Protein AF-A0A9P2W225-F1 (afdb_monomer)

Solvent-accessible surface area (backbone atoms only — not comparable to full-atom values): 4041 Å² total; per-residue (Å²): 113,71,66,57,53,53,54,50,55,51,52,50,52,50,54,57,52,48,52,42,49,72,71,70,42,71,88,51,59,67,67,56,55,51,50,54,50,57,58,58,69,69,50,52,82,85,38,70,65,41,48,48,53,52,49,54,52,55,47,62,64,50,59,64,70,70,71,121

Secondary structure (DSSP, 8-state):
-HHHHHHHHHHHHHHHHHHHHHTT-TTS-HHHHHHHHHHHHTS-TTSHHHHHHHHHHHHHHHHHHH--

Sequence (68 aa):
MIDEIRRKDAREKISLGGLIVKAGLRDADKSFILGCLLYAAKLDHNSKEYKNFQKVGKEAFTDMRVGK

Structure (mmCIF, N/CA/C/O backbone):
data_AF-A0A9P2W225-F1
#
_entry.id   AF-A0A9P2W225-F1
#
loop_
_atom_site.group_PDB
_atom_site.id
_atom_site.type_symbol
_atom_site.label_atom_id
_atom_site.label_alt_id
_atom_site.label_comp_id
_atom_site.label_asym_id
_atom_site.label_entity_id
_atom_site.label_seq_id
_atom_site.pdbx_PDB_ins_code
_atom_site.Cartn_x
_atom_site.Cartn_y
_atom_site.Cartn_z
_atom_site.occupancy
_atom_site.B_iso_or_equiv
_atom_site.auth_seq_id
_atom_site.auth_comp_id
_atom_site.auth_asym_id
_atom_site.auth_atom_id
_atom_site.pdbx_PDB_model_num
ATOM 1 N N . MET A 1 1 ? 29.478 5.141 3.186 1.00 65.75 1 MET A N 1
ATOM 2 C CA . MET A 1 1 ? 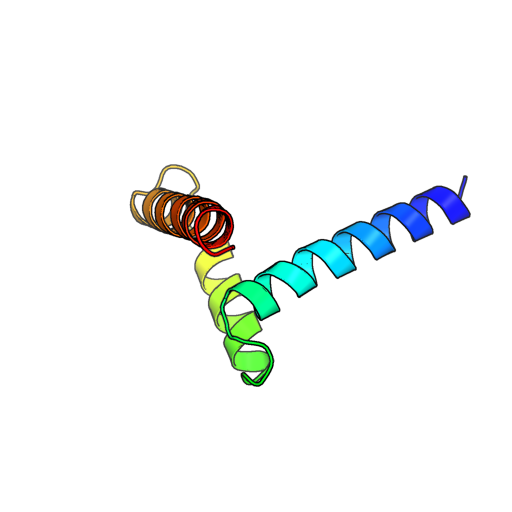28.395 6.109 3.481 1.00 65.75 1 MET A CA 1
ATOM 3 C C . MET A 1 1 ? 27.396 6.223 2.323 1.00 65.75 1 MET A C 1
ATOM 5 O O . MET A 1 1 ? 26.237 5.906 2.533 1.00 65.75 1 MET A O 1
ATOM 9 N N . ILE A 1 2 ? 27.809 6.570 1.094 1.00 81.00 2 ILE A N 1
ATOM 10 C CA . ILE A 1 2 ? 26.891 6.682 -0.067 1.00 81.00 2 ILE A CA 1
ATOM 11 C C . ILE A 1 2 ? 26.286 5.326 -0.483 1.00 81.00 2 ILE A C 1
ATOM 13 O O . ILE A 1 2 ? 25.094 5.235 -0.771 1.00 81.00 2 ILE A O 1
ATOM 17 N N . ASP A 1 3 ? 27.080 4.255 -0.469 1.00 85.12 3 ASP A N 1
ATOM 18 C CA . ASP A 1 3 ? 26.603 2.927 -0.887 1.00 85.12 3 ASP A CA 1
ATOM 19 C C . ASP A 1 3 ? 25.586 2.320 0.084 1.00 85.1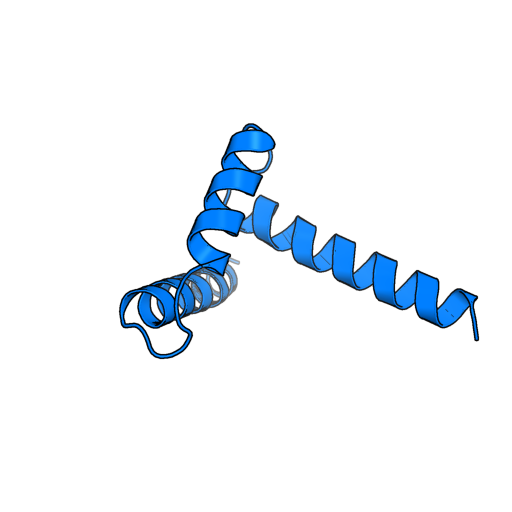2 3 ASP A C 1
ATOM 21 O O . ASP A 1 3 ? 24.688 1.584 -0.322 1.00 85.12 3 ASP A O 1
ATOM 25 N N . GLU A 1 4 ? 25.673 2.677 1.365 1.00 85.88 4 GLU A N 1
ATOM 26 C CA . GLU A 1 4 ? 24.707 2.254 2.378 1.00 85.88 4 GLU A CA 1
ATOM 27 C C . GLU A 1 4 ? 23.340 2.912 2.159 1.00 85.88 4 GLU A C 1
ATOM 29 O O . GLU A 1 4 ? 22.318 2.220 2.198 1.00 85.88 4 GLU A O 1
ATOM 34 N N . ILE A 1 5 ? 23.3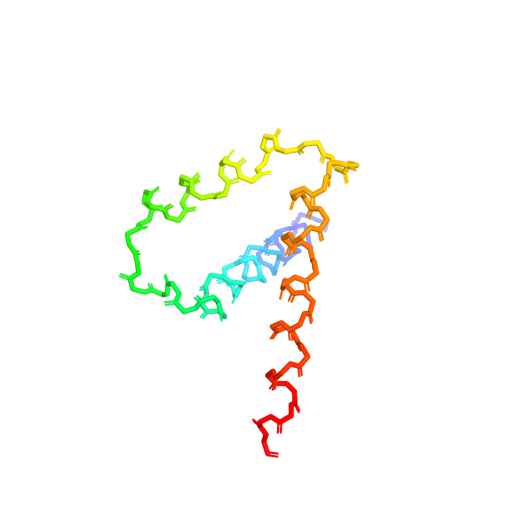32 4.213 1.838 1.00 87.50 5 ILE A N 1
ATOM 35 C CA . ILE A 1 5 ? 22.127 4.969 1.472 1.00 87.50 5 ILE A CA 1
ATOM 36 C C . ILE A 1 5 ? 21.474 4.329 0.242 1.00 87.50 5 ILE A C 1
ATOM 38 O O . ILE A 1 5 ? 20.315 3.925 0.300 1.00 87.50 5 ILE A O 1
ATOM 42 N N . ARG A 1 6 ? 22.243 4.094 -0.832 1.00 87.56 6 ARG A N 1
ATOM 43 C CA . ARG A 1 6 ? 21.730 3.441 -2.053 1.00 87.56 6 ARG A CA 1
ATOM 44 C C . ARG A 1 6 ? 21.147 2.057 -1.781 1.00 87.56 6 ARG A C 1
ATOM 46 O O . ARG A 1 6 ? 20.096 1.704 -2.318 1.00 87.56 6 AR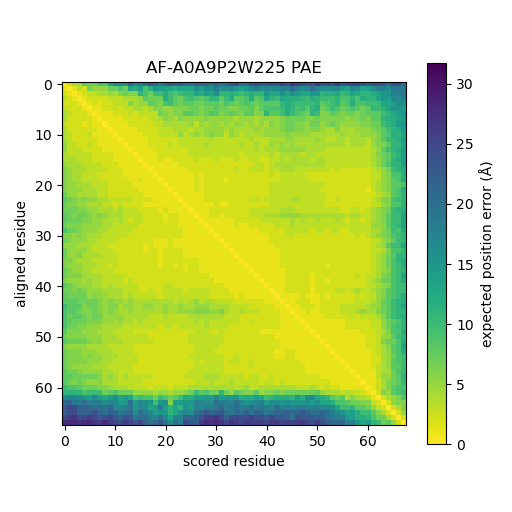G A O 1
ATOM 53 N N . ARG A 1 7 ? 21.812 1.258 -0.941 1.00 88.56 7 ARG A N 1
ATOM 54 C CA . ARG A 1 7 ? 21.341 -0.087 -0.588 1.00 88.56 7 ARG A CA 1
ATOM 55 C C . ARG A 1 7 ? 20.054 -0.038 0.236 1.00 88.56 7 ARG A C 1
ATOM 57 O O . ARG A 1 7 ? 19.206 -0.918 0.091 1.00 88.56 7 ARG A O 1
ATOM 64 N N . LYS A 1 8 ? 19.901 0.944 1.129 1.00 89.12 8 LYS A N 1
ATOM 65 C CA . LYS A 1 8 ? 18.665 1.155 1.895 1.00 89.12 8 LYS A CA 1
ATOM 66 C C . LYS A 1 8 ? 17.513 1.549 0.967 1.00 89.12 8 LYS A C 1
ATOM 68 O O . LYS A 1 8 ? 16.500 0.855 0.979 1.00 89.12 8 LYS A O 1
ATOM 73 N N . ASP A 1 9 ? 17.727 2.525 0.090 1.00 91.25 9 ASP A N 1
ATOM 74 C CA . ASP A 1 9 ? 16.721 2.985 -0.874 1.00 91.25 9 ASP A CA 1
ATOM 75 C C . ASP A 1 9 ? 16.263 1.866 -1.816 1.00 91.25 9 ASP A C 1
ATOM 77 O O . ASP A 1 9 ? 15.074 1.722 -2.102 1.00 91.25 9 ASP A O 1
ATOM 81 N N . ALA A 1 10 ? 17.198 1.039 -2.295 1.00 92.12 10 ALA A N 1
ATOM 82 C CA . ALA A 1 10 ? 16.870 -0.101 -3.145 1.00 92.12 10 ALA A CA 1
ATOM 83 C C . ALA A 1 10 ? 15.968 -1.107 -2.415 1.00 92.12 10 ALA A C 1
ATOM 85 O O . ALA A 1 10 ? 14.968 -1.559 -2.970 1.00 92.12 10 ALA A O 1
ATOM 86 N N . ARG A 1 11 ? 16.281 -1.430 -1.153 1.00 93.12 11 ARG A N 1
ATOM 87 C CA . ARG A 1 11 ? 15.466 -2.344 -0.334 1.00 93.12 11 ARG A CA 1
ATOM 88 C C . ARG A 1 11 ? 14.080 -1.782 -0.048 1.00 93.12 11 ARG A C 1
ATOM 90 O O . ARG A 1 11 ? 13.107 -2.532 -0.084 1.00 93.12 11 ARG A O 1
ATOM 97 N N . GLU A 1 12 ? 13.981 -0.483 0.204 1.00 93.88 12 GLU A N 1
ATOM 98 C CA . GLU A 1 12 ? 12.701 0.190 0.418 1.00 93.88 12 GLU A CA 1
ATOM 99 C C . GLU A 1 12 ? 11.829 0.136 -0.841 1.00 93.88 12 GLU A C 1
ATOM 101 O O . GL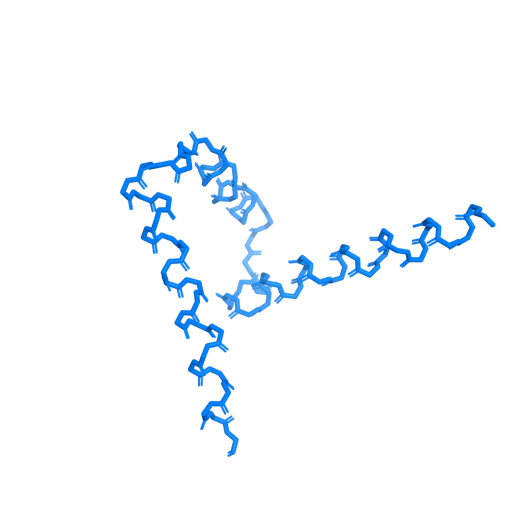U A 1 12 ? 10.695 -0.336 -0.783 1.00 93.88 12 GLU A O 1
ATOM 106 N N . LYS A 1 13 ? 12.388 0.480 -2.008 1.00 92.94 13 LYS A N 1
ATOM 107 C CA . LYS A 1 13 ? 11.687 0.383 -3.300 1.00 92.94 13 LYS A CA 1
ATOM 108 C C . LYS A 1 13 ? 11.234 -1.042 -3.620 1.00 92.94 13 LYS A C 1
ATOM 110 O O . LYS A 1 13 ? 10.111 -1.230 -4.081 1.00 92.94 13 LYS A O 1
ATOM 115 N N . ILE A 1 14 ? 12.069 -2.047 -3.341 1.00 94.44 14 ILE A N 1
ATOM 116 C CA . ILE A 1 14 ? 11.704 -3.465 -3.503 1.00 94.44 14 ILE A CA 1
ATOM 117 C C . ILE A 1 14 ? 10.534 -3.829 -2.583 1.00 94.44 14 ILE A C 1
ATOM 119 O O . ILE A 1 14 ? 9.587 -4.480 -3.020 1.00 94.44 14 ILE A O 1
ATOM 123 N N . SER A 1 15 ? 10.576 -3.386 -1.325 1.00 93.88 15 SER A N 1
ATOM 124 C CA . SER A 1 15 ? 9.532 -3.682 -0.338 1.00 93.88 15 SER A CA 1
ATOM 125 C C . SER A 1 15 ? 8.196 -3.048 -0.732 1.00 93.88 15 SER A C 1
ATOM 127 O O . SER A 1 15 ? 7.165 -3.715 -0.683 1.00 93.88 15 SER A O 1
ATOM 129 N N . LEU A 1 16 ? 8.219 -1.796 -1.203 1.00 94.50 16 LEU A N 1
ATOM 130 C CA . LEU A 1 16 ? 7.044 -1.095 -1.727 1.00 94.50 16 LEU A CA 1
ATOM 131 C C . LEU A 1 16 ? 6.487 -1.776 -2.986 1.00 94.50 16 LEU A C 1
ATOM 133 O O . LEU A 1 16 ? 5.282 -1.997 -3.078 1.00 94.50 16 LEU A O 1
ATOM 137 N N . GLY A 1 17 ? 7.348 -2.189 -3.920 1.00 94.31 17 GLY A N 1
ATOM 138 C CA . GLY A 1 17 ? 6.934 -2.974 -5.089 1.00 94.31 17 GLY A CA 1
ATOM 139 C C . GLY A 1 17 ? 6.311 -4.326 -4.714 1.00 94.31 17 GLY A C 1
ATOM 140 O O . GLY A 1 17 ? 5.354 -4.771 -5.347 1.00 94.31 17 GLY A O 1
ATOM 141 N N . GLY A 1 18 ? 6.789 -4.954 -3.635 1.00 94.75 18 GLY A N 1
ATOM 142 C CA . GLY A 1 18 ? 6.214 -6.183 -3.085 1.00 94.75 18 GLY A CA 1
ATOM 143 C C . GLY A 1 18 ? 4.755 -6.035 -2.636 1.00 94.75 18 GLY A C 1
ATOM 144 O O . GLY A 1 18 ? 3.988 -6.991 -2.757 1.00 94.75 18 GLY A O 1
ATOM 145 N N . LEU A 1 19 ? 4.339 -4.842 -2.189 1.00 95.50 19 LEU A N 1
ATOM 146 C CA . LEU A 1 19 ? 2.944 -4.563 -1.821 1.00 95.50 19 LEU A CA 1
ATOM 147 C C . LEU A 1 19 ? 2.007 -4.654 -3.028 1.00 95.50 19 LEU A C 1
ATOM 149 O O . LEU A 1 19 ? 0.921 -5.216 -2.915 1.00 95.50 19 LEU A O 1
ATOM 153 N N . ILE A 1 20 ? 2.448 -4.162 -4.189 1.00 95.56 20 ILE A N 1
ATOM 154 C CA . ILE A 1 20 ? 1.677 -4.205 -5.441 1.00 95.56 20 ILE A CA 1
ATOM 155 C C . ILE A 1 20 ? 1.431 -5.660 -5.855 1.00 95.56 20 ILE A C 1
ATOM 157 O O . ILE A 1 20 ? 0.304 -6.043 -6.163 1.00 95.56 20 ILE A O 1
ATOM 161 N N . VAL A 1 21 ? 2.474 -6.496 -5.803 1.00 94.81 21 VAL A N 1
ATOM 162 C CA . VAL A 1 21 ? 2.356 -7.929 -6.115 1.00 94.81 21 VAL A CA 1
ATOM 163 C C . VAL A 1 21 ? 1.422 -8.623 -5.126 1.00 94.81 21 VAL A C 1
ATOM 165 O O . VAL A 1 21 ? 0.574 -9.407 -5.539 1.00 94.81 21 VAL A O 1
ATOM 168 N N . LYS A 1 22 ? 1.542 -8.314 -3.829 1.00 92.31 22 LYS A N 1
ATOM 169 C CA . LYS A 1 22 ? 0.686 -8.893 -2.788 1.00 92.31 22 LYS A CA 1
ATOM 170 C C . LYS A 1 22 ? -0.788 -8.515 -2.952 1.00 92.31 22 LYS A C 1
ATOM 172 O O . LYS A 1 22 ? -1.650 -9.330 -2.652 1.00 92.31 22 LYS A O 1
ATOM 177 N N . ALA A 1 23 ? -1.068 -7.319 -3.461 1.00 94.50 23 ALA A N 1
ATOM 178 C CA . ALA A 1 23 ? -2.418 -6.873 -3.794 1.00 94.50 23 ALA A CA 1
ATOM 179 C C . ALA A 1 23 ? -2.987 -7.521 -5.075 1.00 94.50 23 ALA A C 1
ATOM 181 O O . ALA A 1 23 ? -4.092 -7.178 -5.481 1.00 94.50 23 ALA A O 1
ATOM 182 N N . GLY A 1 24 ? -2.248 -8.424 -5.734 1.00 94.31 24 GLY A N 1
ATOM 18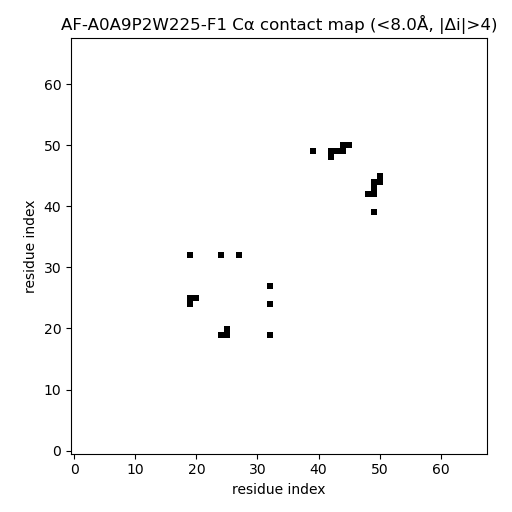3 C CA . GLY A 1 24 ? -2.674 -9.054 -6.987 1.00 94.31 24 GLY A CA 1
ATOM 184 C C . GLY A 1 24 ? -2.587 -8.127 -8.202 1.00 94.31 24 GLY A C 1
ATOM 185 O O . GLY A 1 24 ? -3.174 -8.416 -9.236 1.00 94.31 24 GLY A O 1
ATOM 186 N N . LEU A 1 25 ? -1.847 -7.019 -8.101 1.00 96.75 25 LEU A N 1
ATOM 187 C CA . LEU A 1 25 ? -1.792 -5.971 -9.126 1.00 96.75 25 LEU A CA 1
ATOM 188 C C . LEU A 1 25 ? -0.537 -6.054 -10.003 1.00 96.75 25 LEU A C 1
ATOM 190 O O . LEU A 1 25 ? -0.146 -5.063 -10.610 1.00 96.75 25 LEU A O 1
ATOM 194 N N . ARG A 1 26 ? 0.125 -7.217 -10.070 1.00 95.50 26 ARG A N 1
ATOM 195 C CA . ARG A 1 26 ? 1.362 -7.385 -10.856 1.00 95.50 26 ARG A CA 1
ATOM 196 C C . ARG A 1 26 ? 1.170 -7.000 -12.325 1.00 95.50 26 ARG A C 1
ATOM 198 O O . ARG A 1 26 ? 2.035 -6.331 -12.881 1.00 95.50 26 ARG A O 1
ATOM 205 N N . ASP A 1 27 ? 0.051 -7.419 -12.901 1.00 96.94 27 ASP A N 1
ATOM 206 C CA . ASP A 1 27 ? -0.262 -7.234 -14.319 1.00 96.94 27 ASP A CA 1
ATOM 207 C C . ASP A 1 27 ? -1.234 -6.065 -14.553 1.00 96.94 27 ASP A C 1
ATOM 209 O O . ASP A 1 27 ? -1.703 -5.849 -15.668 1.00 96.94 27 ASP A O 1
ATOM 213 N N . ALA A 1 28 ? -1.550 -5.300 -13.501 1.00 97.56 28 ALA A N 1
ATOM 214 C CA . ALA A 1 28 ? -2.413 -4.132 -13.608 1.00 97.56 28 ALA A CA 1
ATOM 215 C C . ALA A 1 28 ? -1.686 -2.960 -14.289 1.00 97.56 28 ALA A C 1
ATOM 217 O O . ALA A 1 28 ? -0.465 -2.807 -14.187 1.00 97.56 28 ALA A O 1
ATOM 218 N N . ASP A 1 29 ? -2.455 -2.089 -14.947 1.00 98.06 29 ASP A N 1
ATOM 219 C CA . ASP A 1 29 ? -1.920 -0.868 -15.545 1.00 98.06 29 ASP A CA 1
ATOM 220 C C . ASP A 1 29 ? -1.240 0.020 -14.485 1.00 98.06 29 ASP A C 1
ATOM 222 O O . ASP A 1 29 ? -1.755 0.245 -13.384 1.00 98.06 29 ASP A O 1
ATOM 226 N N . LYS A 1 30 ? -0.062 0.555 -14.817 1.00 96.62 30 LYS A N 1
ATOM 227 C CA . LYS A 1 30 ? 0.738 1.353 -13.875 1.00 96.62 30 LYS A CA 1
ATOM 228 C C . LYS A 1 30 ? 0.050 2.662 -13.488 1.00 96.62 30 LYS A C 1
ATOM 230 O O . LYS A 1 30 ? 0.193 3.107 -12.349 1.00 96.62 30 LYS A O 1
ATOM 235 N N . SER A 1 31 ? -0.693 3.267 -14.410 1.00 98.19 31 SER A N 1
ATOM 236 C CA . SER A 1 31 ? -1.456 4.494 -14.169 1.00 98.19 31 SER A CA 1
ATOM 237 C C . SER A 1 31 ? -2.622 4.223 -13.227 1.00 98.19 31 SER A C 1
ATOM 239 O O . SER A 1 31 ? -2.895 5.042 -12.352 1.00 98.19 31 SER A O 1
ATOM 241 N N . PHE A 1 32 ? -3.259 3.054 -13.343 1.00 98.19 32 PHE A N 1
ATOM 242 C CA . PHE A 1 32 ? -4.282 2.614 -12.393 1.00 98.19 32 PHE A CA 1
ATOM 243 C C . PHE A 1 32 ? -3.714 2.484 -10.973 1.00 98.19 32 PHE A C 1
ATOM 245 O O . PHE A 1 32 ? -4.236 3.106 -10.048 1.00 98.19 32 PHE A O 1
ATOM 252 N N . ILE A 1 33 ? -2.600 1.757 -10.805 1.00 97.94 33 ILE A N 1
ATOM 253 C CA . ILE A 1 33 ? -1.947 1.593 -9.494 1.00 97.94 33 ILE A CA 1
ATOM 254 C C . ILE A 1 33 ? -1.588 2.958 -8.897 1.00 97.94 33 ILE A C 1
ATOM 256 O O . ILE A 1 33 ? -1.900 3.235 -7.736 1.00 97.94 33 ILE A O 1
ATOM 260 N N . LEU A 1 34 ? -0.955 3.827 -9.690 1.00 97.81 34 LEU A N 1
ATOM 261 C CA . LEU A 1 34 ? -0.579 5.163 -9.240 1.00 97.81 34 LEU A CA 1
ATOM 262 C C . LEU A 1 34 ? -1.809 5.995 -8.850 1.00 97.81 34 LEU A C 1
ATOM 264 O O . LEU A 1 34 ? -1.783 6.663 -7.819 1.00 97.81 34 LEU A O 1
ATOM 268 N N . GLY A 1 35 ? -2.896 5.918 -9.619 1.00 98.38 35 GLY A N 1
ATOM 269 C CA . GLY A 1 35 ? -4.163 6.577 -9.308 1.00 98.38 35 GLY A CA 1
ATOM 270 C C . GLY A 1 35 ? -4.734 6.147 -7.954 1.00 98.38 35 GLY A C 1
ATOM 271 O O . GLY A 1 35 ? -5.078 7.005 -7.140 1.00 98.38 35 GLY A O 1
ATOM 272 N N . CYS A 1 36 ? -4.759 4.841 -7.666 1.00 96.88 36 CYS A N 1
ATOM 273 C CA . CYS A 1 36 ? -5.190 4.317 -6.367 1.00 96.88 36 CYS A CA 1
ATOM 274 C C . CYS A 1 36 ? -4.334 4.860 -5.213 1.00 96.88 36 CYS A C 1
ATOM 276 O O . CYS A 1 36 ? -4.873 5.310 -4.201 1.00 96.88 36 CYS A O 1
ATOM 278 N N . LEU A 1 37 ? -3.005 4.854 -5.373 1.00 96.56 37 LEU A N 1
ATOM 279 C CA . LEU A 1 37 ? -2.077 5.351 -4.354 1.00 96.56 37 LEU A CA 1
ATOM 280 C C . LEU A 1 37 ? -2.243 6.854 -4.114 1.00 96.56 37 LEU A C 1
ATOM 282 O O . LEU A 1 37 ? -2.273 7.287 -2.966 1.00 96.56 37 LEU A O 1
ATOM 286 N N . LEU A 1 38 ? -2.401 7.648 -5.175 1.00 98.12 38 LEU A N 1
ATOM 287 C CA . LEU A 1 38 ? -2.635 9.089 -5.066 1.00 98.12 38 LEU A CA 1
ATOM 288 C C . LEU A 1 38 ? -3.978 9.410 -4.410 1.00 98.12 38 LEU A C 1
ATOM 290 O O . LEU A 1 38 ? -4.077 10.399 -3.688 1.00 98.12 38 LEU A O 1
ATOM 294 N N . TYR A 1 39 ? -5.007 8.594 -4.643 1.00 97.06 39 TYR A N 1
ATOM 295 C CA . TYR A 1 39 ? -6.293 8.761 -3.972 1.00 97.06 39 TYR A CA 1
ATOM 296 C C . TYR A 1 39 ? -6.171 8.465 -2.473 1.00 97.06 39 TYR A C 1
ATOM 298 O O . TYR A 1 39 ? -6.610 9.263 -1.649 1.00 97.06 39 TYR A O 1
ATOM 306 N N . ALA A 1 40 ? -5.490 7.372 -2.114 1.00 96.12 40 ALA A N 1
ATOM 307 C CA . ALA A 1 40 ? -5.224 7.022 -0.721 1.00 96.12 40 ALA A CA 1
ATOM 308 C C . ALA A 1 40 ? -4.337 8.058 -0.005 1.00 96.12 40 ALA A C 1
ATOM 310 O O . ALA A 1 40 ? -4.579 8.373 1.156 1.00 96.12 40 ALA A O 1
ATOM 311 N N . ALA A 1 41 ? -3.344 8.629 -0.695 1.00 96.31 41 ALA A N 1
ATOM 312 C CA . ALA A 1 41 ? -2.425 9.624 -0.138 1.00 96.31 41 ALA A CA 1
ATOM 313 C C . ALA A 1 41 ? -3.102 10.948 0.256 1.00 96.31 41 ALA A C 1
ATOM 315 O O . ALA A 1 41 ? -2.529 11.722 1.017 1.00 96.31 41 ALA A O 1
ATOM 316 N N . LYS A 1 42 ? -4.309 11.220 -0.254 1.00 97.12 42 LYS A N 1
ATOM 317 C CA . LYS A 1 42 ? -5.101 12.408 0.101 1.00 97.12 42 LYS A CA 1
ATOM 318 C C . LYS A 1 42 ? -5.933 12.222 1.369 1.00 97.12 42 LYS A C 1
ATOM 320 O O . LYS A 1 42 ? -6.504 13.195 1.854 1.00 97.12 42 LYS A O 1
ATOM 325 N N . LEU A 1 43 ? -6.053 10.994 1.871 1.00 97.25 43 LEU A N 1
ATOM 326 C CA . LEU A 1 43 ? -6.875 10.708 3.040 1.00 97.25 43 LEU A CA 1
ATOM 327 C C . LEU A 1 43 ? -6.205 11.233 4.310 1.00 97.25 43 LEU A C 1
ATOM 329 O O . LEU A 1 43 ? -5.016 11.015 4.539 1.00 97.25 43 LEU A O 1
ATOM 333 N N . ASP A 1 44 ? -6.996 11.859 5.178 1.00 97.00 44 ASP A N 1
ATOM 334 C CA . ASP A 1 44 ? -6.541 12.226 6.516 1.00 97.00 44 ASP A CA 1
ATOM 335 C C . ASP A 1 44 ? -6.287 10.964 7.356 1.00 97.00 44 ASP A C 1
ATOM 337 O O . ASP A 1 44 ? -7.101 10.036 7.366 1.00 97.00 44 ASP A O 1
ATOM 341 N N . HIS A 1 45 ? -5.179 10.928 8.095 1.00 94.44 45 HIS A N 1
ATOM 342 C CA . HIS A 1 45 ? -4.776 9.754 8.877 1.00 94.44 45 HIS A CA 1
ATOM 343 C C . HIS A 1 45 ? -5.781 9.367 9.978 1.00 94.44 45 HIS A C 1
ATOM 345 O O . HIS A 1 45 ? -5.846 8.204 10.386 1.00 94.44 45 HIS A O 1
ATOM 351 N N . ASN A 1 46 ? -6.584 10.316 10.467 1.00 95.31 46 ASN A N 1
ATOM 352 C CA . ASN A 1 46 ? -7.616 10.073 11.471 1.00 95.31 46 ASN A CA 1
ATOM 353 C C . ASN A 1 46 ? -8.974 9.720 10.860 1.00 95.31 46 ASN A C 1
ATOM 355 O O . ASN A 1 46 ? -9.852 9.245 11.597 1.00 95.31 46 ASN A O 1
ATOM 359 N N . SER A 1 47 ? -9.133 9.899 9.544 1.00 97.62 47 SER A N 1
ATOM 360 C CA . SER A 1 47 ? -10.356 9.561 8.824 1.00 97.62 47 SER A CA 1
ATOM 361 C C . SER A 1 47 ? -10.708 8.080 8.969 1.00 97.62 47 SER A C 1
ATOM 363 O O . SER A 1 47 ? -9.856 7.190 9.084 1.00 97.62 47 SER A O 1
ATOM 365 N N . LYS A 1 48 ? -12.013 7.802 8.948 1.00 97.50 48 LYS A N 1
ATOM 366 C CA . LYS A 1 48 ? -12.534 6.432 8.975 1.00 97.50 48 LYS A CA 1
ATOM 367 C C . LYS A 1 48 ? -12.047 5.626 7.768 1.00 97.50 48 LYS A C 1
ATOM 369 O O . LYS A 1 48 ? -11.759 4.441 7.907 1.00 97.50 48 LYS A O 1
ATOM 374 N N . GLU A 1 49 ? -11.931 6.269 6.612 1.00 96.88 49 GLU A N 1
ATOM 375 C CA . GLU A 1 49 ? -11.503 5.659 5.351 1.00 96.88 49 GLU A CA 1
ATOM 376 C C . GLU A 1 49 ? -10.042 5.213 5.410 1.00 96.88 49 GLU A C 1
ATOM 378 O O . GLU A 1 49 ? -9.754 4.047 5.137 1.00 96.88 49 GLU A O 1
ATOM 383 N N . TYR A 1 50 ? -9.139 6.083 5.879 1.00 97.62 50 TYR A N 1
ATOM 384 C CA . TYR A 1 50 ? -7.735 5.722 6.086 1.00 97.62 50 TYR A CA 1
ATOM 385 C C . TYR A 1 50 ? -7.603 4.538 7.052 1.00 97.62 50 TYR A C 1
ATOM 387 O O . TYR A 1 50 ? -6.909 3.558 6.770 1.00 97.62 50 TYR A O 1
ATOM 395 N N . LYS A 1 51 ? -8.328 4.581 8.180 1.00 97.62 51 LYS A N 1
ATOM 396 C CA . LYS A 1 51 ? -8.343 3.485 9.164 1.00 97.62 51 LYS A CA 1
ATOM 397 C C . LYS A 1 51 ? -8.876 2.182 8.570 1.00 97.62 51 LYS A C 1
ATOM 399 O O . LYS A 1 51 ? -8.353 1.115 8.891 1.00 97.62 51 LYS A O 1
ATOM 404 N N . ASN A 1 52 ? -9.876 2.252 7.692 1.00 97.00 52 ASN A N 1
ATOM 405 C CA . ASN A 1 52 ? -10.408 1.080 7.006 1.00 97.00 52 ASN A CA 1
ATOM 406 C C . ASN A 1 52 ? -9.370 0.464 6.059 1.00 97.00 52 ASN A C 1
ATOM 408 O O . ASN A 1 52 ? -9.127 -0.738 6.128 1.00 97.00 52 ASN A O 1
ATOM 412 N N . PHE A 1 53 ? -8.692 1.277 5.242 1.00 95.75 53 PHE A N 1
ATOM 413 C CA . PHE A 1 53 ? -7.611 0.797 4.371 1.00 95.75 53 PHE A CA 1
ATOM 414 C C . PHE A 1 53 ? -6.481 0.158 5.183 1.00 95.75 53 PHE A C 1
ATOM 416 O O . PHE A 1 53 ? -5.994 -0.917 4.831 1.00 95.75 53 PHE A O 1
ATOM 423 N N . GLN A 1 54 ? -6.112 0.763 6.316 1.00 95.81 54 GLN A N 1
ATOM 424 C CA . GLN A 1 54 ? -5.113 0.192 7.215 1.00 95.81 54 GLN A CA 1
ATOM 425 C C . GLN A 1 54 ? -5.557 -1.165 7.785 1.00 95.81 54 GLN A C 1
ATOM 427 O O . GLN A 1 54 ? -4.741 -2.083 7.881 1.00 95.81 54 GLN A O 1
ATOM 432 N N . LYS A 1 55 ? -6.833 -1.304 8.168 1.00 96.69 55 LYS A N 1
ATOM 433 C CA . LYS A 1 55 ? -7.393 -2.559 8.684 1.00 96.69 55 LYS A CA 1
ATOM 434 C C . LYS A 1 55 ? -7.339 -3.666 7.627 1.00 96.69 55 LYS A C 1
ATOM 436 O O . LYS A 1 55 ? -6.741 -4.704 7.893 1.00 96.69 55 LYS A O 1
ATOM 441 N N . VAL A 1 56 ? -7.862 -3.407 6.428 1.00 95.12 56 VAL A N 1
ATOM 442 C CA . VAL A 1 56 ? -7.848 -4.366 5.307 1.00 95.12 56 VAL A CA 1
ATOM 443 C C . VAL A 1 56 ? -6.416 -4.783 4.962 1.00 95.12 56 VAL A C 1
ATOM 445 O O . VAL A 1 56 ? -6.127 -5.966 4.799 1.00 95.12 56 VAL A O 1
ATOM 448 N N . GLY A 1 57 ? -5.481 -3.827 4.926 1.00 94.12 57 GLY A N 1
ATOM 449 C CA . GLY A 1 57 ? -4.067 -4.125 4.704 1.00 94.12 57 GLY A CA 1
ATOM 450 C C . GLY A 1 57 ? -3.491 -5.080 5.757 1.00 94.12 57 GLY A C 1
ATOM 451 O O . GLY A 1 57 ? -2.820 -6.049 5.405 1.00 94.12 57 GLY A O 1
ATOM 452 N N . LYS A 1 58 ? -3.774 -4.850 7.049 1.00 94.81 58 LYS A N 1
ATOM 453 C CA . LYS A 1 58 ? -3.326 -5.725 8.153 1.00 94.81 58 LYS A CA 1
ATOM 454 C C . LYS A 1 58 ? -3.899 -7.142 8.046 1.00 94.81 58 LYS A C 1
ATOM 456 O O . LYS A 1 58 ? -3.169 -8.104 8.295 1.00 94.81 58 LYS A O 1
ATOM 461 N N . GLU A 1 59 ? -5.163 -7.276 7.655 1.00 93.12 59 GLU A N 1
ATOM 462 C CA . GLU A 1 59 ? -5.819 -8.573 7.435 1.00 93.12 59 GLU A CA 1
ATOM 463 C C . GLU A 1 59 ? -5.1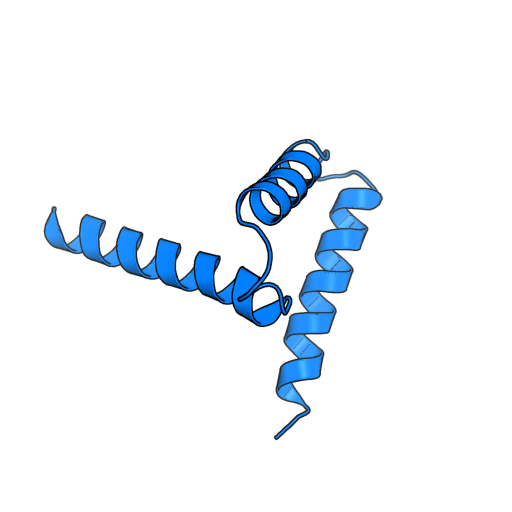50 -9.332 6.281 1.00 93.12 59 GLU A C 1
ATOM 465 O O . GLU A 1 59 ? -4.678 -10.450 6.480 1.00 93.12 59 GLU A O 1
ATOM 470 N N . ALA A 1 60 ? -4.913 -8.679 5.138 1.00 90.69 60 ALA A N 1
ATOM 471 C CA . ALA A 1 60 ? -4.188 -9.276 4.010 1.00 90.69 60 ALA A CA 1
ATOM 472 C C . ALA A 1 60 ? -2.744 -9.703 4.366 1.00 90.69 60 ALA A C 1
ATOM 474 O O . ALA A 1 60 ? -2.171 -10.631 3.781 1.00 90.69 60 ALA A O 1
ATOM 475 N N . PHE A 1 61 ? -2.110 -9.044 5.343 1.00 88.25 61 PHE A N 1
ATOM 476 C CA . PHE A 1 61 ? -0.821 -9.485 5.882 1.00 88.25 61 PHE A CA 1
ATOM 477 C C . PHE A 1 61 ? -0.902 -10.732 6.763 1.00 88.25 61 PHE A C 1
ATOM 479 O O . PHE A 1 61 ? 0.106 -11.435 6.880 1.00 88.25 61 PHE A O 1
ATOM 486 N N . THR A 1 62 ? -2.053 -10.992 7.371 1.00 84.19 62 THR A N 1
ATOM 487 C CA . THR A 1 62 ? -2.279 -12.089 8.315 1.00 84.19 62 THR A CA 1
ATOM 488 C C . THR A 1 62 ? -2.784 -13.336 7.598 1.00 84.19 62 THR A C 1
ATOM 490 O O . THR A 1 62 ? -2.202 -14.400 7.791 1.00 84.19 62 THR A O 1
ATOM 493 N N . ASP A 1 63 ? -3.743 -13.201 6.680 1.00 71.75 63 ASP A N 1
ATOM 494 C CA . ASP A 1 63 ? -4.322 -14.330 5.934 1.00 71.75 63 ASP A CA 1
ATOM 495 C C . ASP A 1 63 ? -3.269 -15.092 5.119 1.00 71.75 63 ASP A C 1
ATOM 497 O O . ASP A 1 63 ? -3.233 -16.321 5.100 1.00 71.75 63 ASP A O 1
ATOM 501 N N . MET A 1 64 ? -2.309 -14.376 4.530 1.00 58.53 64 MET A N 1
ATOM 502 C CA . MET A 1 64 ? -1.215 -14.995 3.773 1.00 58.53 64 MET A CA 1
ATOM 503 C C . MET A 1 64 ? -0.231 -15.795 4.651 1.00 58.53 64 MET A C 1
ATOM 505 O O . MET A 1 64 ? 0.568 -16.561 4.121 1.00 58.53 64 MET A O 1
ATOM 509 N N . ARG A 1 65 ? -0.244 -15.623 5.983 1.00 58.28 65 ARG A N 1
ATOM 510 C CA . ARG A 1 65 ? 0.587 -16.423 6.903 1.00 58.28 65 ARG A CA 1
ATOM 511 C C . ARG A 1 65 ? -0.056 -17.758 7.281 1.00 58.28 65 ARG A C 1
ATOM 513 O O . ARG A 1 65 ? 0.658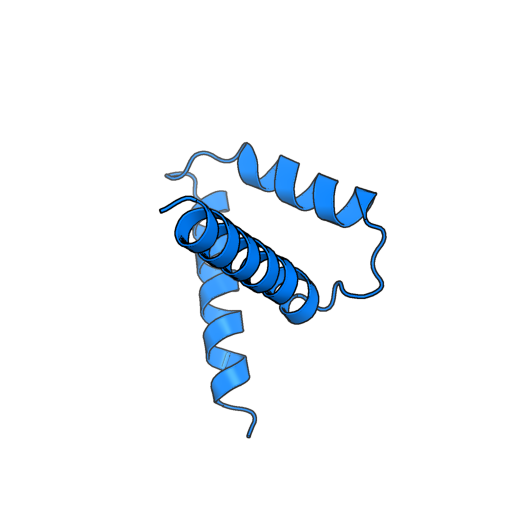 -18.625 7.769 1.00 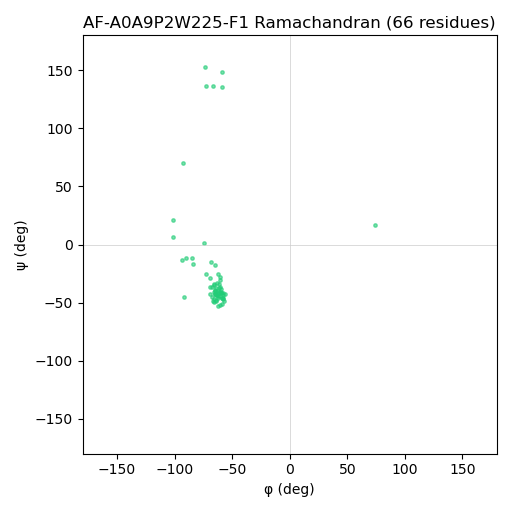58.28 65 ARG A O 1
ATOM 520 N N . VAL A 1 66 ? -1.362 -17.916 7.058 1.00 54.72 66 VAL A N 1
ATOM 521 C CA . VAL A 1 66 ? -2.125 -19.133 7.392 1.00 54.72 66 VAL A CA 1
ATOM 522 C C . VAL A 1 66 ? -2.212 -20.094 6.195 1.00 54.72 66 VAL A C 1
ATOM 524 O O . VAL A 1 66 ? -2.526 -21.265 6.358 1.00 54.72 66 VAL A O 1
ATOM 527 N N . GLY A 1 67 ? -1.868 -19.631 4.991 1.00 53.72 67 GLY A N 1
ATOM 528 C CA . GLY A 1 67 ? -1.756 -20.460 3.791 1.00 53.72 67 GLY A CA 1
ATOM 529 C C . GLY A 1 67 ? -0.339 -20.988 3.558 1.00 53.72 67 GLY A C 1
ATOM 530 O O . GLY A 1 67 ? 0.325 -20.541 2.621 1.00 53.72 67 GLY A O 1
ATOM 531 N N . LYS A 1 68 ? 0.129 -21.917 4.395 1.00 44.78 68 LYS A N 1
ATOM 532 C CA . LYS A 1 68 ? 1.209 -22.848 4.043 1.00 44.78 68 LYS A CA 1
ATOM 533 C C . LYS A 1 68 ? 1.045 -24.175 4.769 1.00 44.78 68 LYS A C 1
ATOM 535 O O . LYS A 1 68 ? 0.778 -24.128 5.987 1.00 44.78 68 LYS A O 1
#

Nearest PDB structures (foldseek):
  8buu-assembly1_9  TM=4.749E-01  e=5.776E+00  Neobacillus vireti

Foldseek 3Di:
DVVVVVVVVVVVVVVVVVVCVLVVNPVPDPVVVVVVVVVLVPDDCPDPVVVVVVVVSVVSVVVVVVVD

InterPro domains:
  IPR009444 Conjugal transfer, TraD, alpha-type [PF06412] (6-62)

pLDDT: mean 90.61, std 11.85, range [44.78, 98.38]

Radius of gyration: 14.76 Å; Cα contacts (8 Å, |Δi|>4): 13; chains: 1; bounding box: 41×35×27 Å

Organism: NCBI:txid1094560

Mean predicted aligned error: 5.17 Å